Protein AF-A0A321LD64-F1 (afdb_monomer_lite)

Structure (mmCIF, N/CA/C/O bac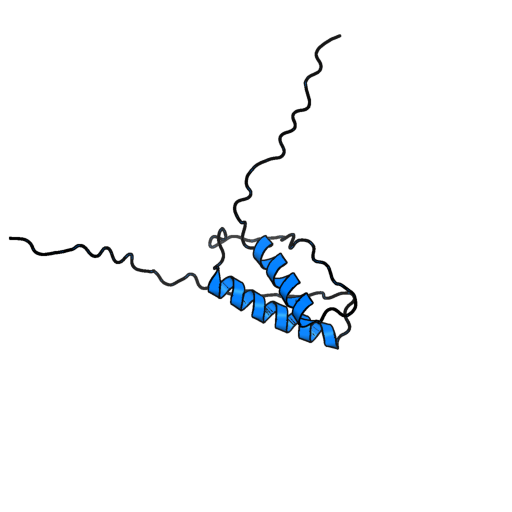kbone):
data_AF-A0A321LD64-F1
#
_entry.id   AF-A0A321LD64-F1
#
loop_
_atom_site.group_PDB
_atom_site.id
_atom_site.type_symbol
_atom_site.label_atom_id
_atom_site.label_alt_id
_atom_site.label_comp_id
_atom_site.label_asym_id
_atom_site.label_entity_id
_atom_site.label_seq_id
_atom_site.pdbx_PDB_ins_code
_atom_site.Cartn_x
_atom_site.Cartn_y
_atom_site.Cartn_z
_atom_site.occupancy
_atom_site.B_iso_or_equiv
_atom_site.auth_seq_id
_atom_site.auth_comp_id
_atom_site.auth_asym_id
_atom_site.auth_atom_id
_atom_site.pdbx_PDB_model_num
ATOM 1 N N . MET A 1 1 ? 31.842 -31.076 -40.251 1.00 41.59 1 MET A N 1
ATOM 2 C CA . MET A 1 1 ? 31.335 -29.774 -40.731 1.00 41.59 1 MET A CA 1
ATOM 3 C C . MET A 1 1 ? 30.283 -29.297 -39.734 1.00 41.59 1 MET A C 1
ATOM 5 O O . MET A 1 1 ? 29.247 -29.932 -39.643 1.00 41.59 1 MET A O 1
ATOM 9 N N . GLY A 1 2 ? 30.621 -28.286 -38.927 1.00 43.38 2 GLY A N 1
ATOM 10 C CA . GLY A 1 2 ? 29.714 -27.408 -38.166 1.00 43.38 2 GLY A CA 1
ATOM 11 C C . GLY A 1 2 ? 28.609 -28.015 -37.296 1.00 43.38 2 GLY A C 1
ATOM 12 O O . GLY A 1 2 ? 27.453 -28.009 -37.697 1.00 43.38 2 GLY A O 1
ATOM 13 N N . MET A 1 3 ? 28.958 -28.404 -36.068 1.00 46.28 3 MET A N 1
ATOM 14 C CA . MET A 1 3 ? 28.035 -28.385 -34.927 1.00 46.28 3 MET A CA 1
ATOM 15 C C . MET A 1 3 ? 27.655 -26.925 -34.607 1.00 46.28 3 MET A C 1
ATOM 17 O O . MET A 1 3 ? 28.518 -26.048 -34.714 1.00 46.28 3 MET A O 1
ATOM 21 N N . ASN A 1 4 ? 26.398 -26.677 -34.219 1.00 49.03 4 ASN A N 1
ATOM 22 C CA . ASN A 1 4 ? 25.992 -25.909 -33.025 1.00 49.03 4 ASN A CA 1
ATOM 23 C C . ASN A 1 4 ? 24.641 -25.209 -33.216 1.00 49.03 4 ASN A C 1
ATOM 25 O O . ASN A 1 4 ? 24.537 -24.128 -33.804 1.00 49.03 4 ASN A O 1
ATOM 29 N N . GLU A 1 5 ? 23.630 -25.837 -32.614 1.00 52.44 5 GLU A N 1
ATOM 30 C CA . GLU A 1 5 ? 22.464 -25.196 -32.015 1.00 52.44 5 GLU A CA 1
ATOM 31 C C . GLU A 1 5 ? 22.875 -23.898 -31.316 1.00 52.44 5 GLU A C 1
ATOM 33 O O . GLU A 1 5 ? 23.535 -23.894 -30.276 1.00 52.44 5 GLU A O 1
ATOM 38 N N . ARG A 1 6 ? 22.479 -22.764 -31.892 1.00 49.38 6 ARG A N 1
ATOM 39 C CA . ARG A 1 6 ? 22.492 -21.498 -31.168 1.00 49.38 6 ARG A CA 1
ATOM 40 C C . ARG A 1 6 ? 21.276 -21.488 -30.257 1.00 49.38 6 ARG A C 1
ATOM 42 O O . ARG A 1 6 ? 20.236 -20.930 -30.601 1.00 49.38 6 ARG A O 1
ATOM 49 N N . GLU A 1 7 ? 21.433 -22.110 -29.091 1.00 45.53 7 GLU A N 1
ATOM 50 C CA . GLU A 1 7 ? 20.666 -21.743 -27.909 1.00 45.53 7 GLU A CA 1
ATOM 51 C C . GLU A 1 7 ? 20.871 -20.242 -27.677 1.00 45.53 7 GLU A C 1
ATOM 53 O O . GLU A 1 7 ? 21.829 -19.803 -27.038 1.00 45.53 7 GLU A O 1
ATOM 58 N N . HIS A 1 8 ? 19.971 -19.424 -28.218 1.00 48.53 8 HIS A N 1
ATOM 59 C CA . HIS A 1 8 ? 19.821 -18.042 -27.798 1.00 48.53 8 HIS A CA 1
ATOM 60 C C . HIS A 1 8 ? 19.209 -18.048 -26.397 1.00 48.53 8 HIS A C 1
ATOM 62 O O . HIS A 1 8 ? 18.032 -17.744 -26.205 1.00 48.53 8 HIS A O 1
ATOM 68 N N . LYS A 1 9 ? 20.036 -18.383 -25.401 1.00 51.31 9 LYS A N 1
ATOM 69 C CA . LYS A 1 9 ? 19.821 -17.956 -24.024 1.00 51.31 9 LYS A CA 1
ATOM 70 C C . LYS A 1 9 ? 19.896 -16.437 -24.058 1.00 51.31 9 LYS A C 1
ATOM 72 O O . LYS A 1 9 ? 20.980 -15.863 -24.008 1.00 51.31 9 LYS A O 1
ATOM 77 N N . HIS A 1 10 ? 18.747 -15.785 -24.237 1.00 51.88 10 HIS A N 1
ATOM 78 C CA . HIS A 1 10 ? 18.608 -14.389 -23.855 1.00 51.88 10 HIS A CA 1
ATOM 79 C C . HIS A 1 10 ? 19.059 -14.330 -22.401 1.00 51.88 10 HIS A C 1
ATOM 81 O O . HIS A 1 10 ? 18.397 -14.879 -21.520 1.00 51.88 10 HIS A O 1
ATOM 87 N N . GLY A 1 11 ? 20.248 -13.768 -22.185 1.00 41.44 11 GLY A N 1
ATOM 88 C CA . GLY A 1 11 ? 20.757 -13.497 -20.859 1.00 41.44 11 GLY A CA 1
ATOM 89 C C . GLY A 1 11 ? 19.704 -12.668 -20.151 1.00 41.44 11 GLY A C 1
ATOM 90 O O . GLY A 1 11 ? 19.442 -11.531 -20.541 1.00 41.44 11 GLY A O 1
ATOM 91 N N . MET A 1 12 ? 19.065 -13.267 -19.151 1.00 50.09 12 MET A N 1
ATOM 92 C CA . MET A 1 12 ? 18.271 -12.531 -18.189 1.00 50.09 12 MET A CA 1
ATOM 93 C C . MET A 1 12 ? 19.286 -11.649 -17.460 1.00 50.09 12 MET A C 1
ATOM 95 O O . MET A 1 12 ? 19.988 -12.110 -16.560 1.00 50.09 12 MET A O 1
ATOM 99 N N . GLY A 1 13 ? 19.459 -10.409 -17.928 1.00 55.31 13 GLY A N 1
ATOM 100 C CA . GLY A 1 13 ? 20.145 -9.385 -17.147 1.00 55.31 13 GLY A CA 1
ATOM 101 C C . GLY A 1 13 ? 19.518 -9.328 -15.750 1.00 55.31 13 GLY A C 1
ATOM 102 O O . GLY A 1 13 ? 18.379 -9.782 -15.585 1.00 55.31 13 GLY A O 1
ATOM 103 N N . PRO A 1 14 ? 20.239 -8.829 -14.731 1.00 59.81 14 PRO A N 1
ATOM 104 C CA . PRO A 1 14 ? 19.694 -8.756 -13.382 1.00 59.81 14 PRO A CA 1
ATOM 105 C C . PRO A 1 14 ? 18.311 -8.106 -13.440 1.00 59.81 14 PRO A C 1
ATOM 107 O O . PRO A 1 14 ? 18.143 -7.053 -14.062 1.00 59.81 14 PRO A O 1
ATOM 110 N N . ALA A 1 15 ? 17.316 -8.783 -12.861 1.00 61.31 15 ALA A N 1
ATOM 111 C CA . ALA A 1 15 ? 15.976 -8.229 -12.765 1.00 61.31 15 ALA A CA 1
ATOM 112 C C . ALA A 1 15 ? 16.082 -6.834 -12.124 1.00 61.31 15 ALA A C 1
ATOM 114 O O . ALA A 1 15 ? 16.880 -6.660 -11.198 1.00 61.31 15 ALA A O 1
ATOM 115 N N . PRO A 1 16 ? 15.343 -5.832 -12.620 1.00 65.94 16 PRO A N 1
ATOM 116 C CA . PRO A 1 16 ? 15.414 -4.491 -12.062 1.00 65.94 16 PRO A CA 1
ATOM 117 C C . PRO A 1 16 ? 15.057 -4.535 -10.572 1.00 65.94 16 PRO A C 1
ATOM 119 O O . PRO A 1 16 ? 13.965 -4.968 -10.203 1.00 65.94 16 PRO A O 1
ATOM 122 N N . SE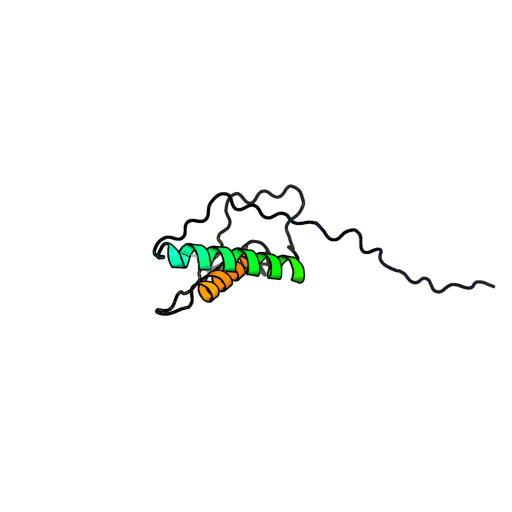R A 1 17 ? 15.987 -4.100 -9.722 1.00 72.94 17 SER A N 1
ATOM 123 C CA . SER A 1 17 ? 15.739 -3.948 -8.289 1.00 72.94 17 SER A CA 1
ATOM 124 C C . SER A 1 17 ? 14.878 -2.714 -8.058 1.00 72.94 17 SER A C 1
ATOM 126 O O . SER A 1 17 ? 15.208 -1.622 -8.521 1.00 72.94 17 SER A O 1
ATOM 128 N N . VAL A 1 18 ? 13.777 -2.894 -7.335 1.00 76.75 18 VAL A N 1
ATOM 129 C CA . VAL A 1 18 ? 12.862 -1.819 -6.953 1.00 76.75 18 VAL A CA 1
ATOM 130 C C . VAL A 1 18 ? 12.922 -1.655 -5.443 1.00 76.75 18 VAL A C 1
ATOM 132 O O . VAL A 1 18 ? 12.665 -2.606 -4.710 1.00 76.75 18 VAL A O 1
ATOM 135 N N . GLU A 1 19 ? 13.206 -0.439 -4.991 1.00 81.81 19 GLU A N 1
ATOM 136 C CA . GLU A 1 19 ? 13.042 -0.025 -3.601 1.00 81.81 19 GLU A CA 1
ATOM 137 C C . GLU A 1 19 ? 11.865 0.953 -3.523 1.00 81.81 19 GLU A C 1
ATOM 139 O O . GLU A 1 19 ? 11.819 1.945 -4.253 1.00 81.81 19 GLU A O 1
ATOM 144 N N . LEU A 1 20 ? 10.880 0.642 -2.678 1.00 79.81 20 LEU A N 1
ATOM 145 C CA . LEU A 1 20 ? 9.721 1.496 -2.438 1.00 79.81 20 LEU A CA 1
ATOM 146 C C . LEU A 1 20 ? 9.828 2.086 -1.037 1.00 79.81 20 LEU A C 1
ATOM 148 O O . LEU A 1 20 ? 9.686 1.369 -0.052 1.00 79.81 20 LEU A O 1
ATOM 152 N N . HIS A 1 21 ? 10.005 3.401 -0.968 1.00 83.38 21 HIS A N 1
ATOM 153 C CA . HIS A 1 21 ? 10.002 4.141 0.287 1.00 83.38 21 HIS A CA 1
ATOM 154 C C . HIS A 1 21 ? 8.707 4.946 0.427 1.00 83.38 21 HIS A C 1
ATOM 156 O O . HIS A 1 21 ? 8.317 5.678 -0.487 1.00 83.38 21 HIS A O 1
ATOM 162 N N . ILE A 1 22 ? 8.019 4.792 1.560 1.00 82.69 22 ILE A N 1
ATOM 163 C CA . ILE A 1 22 ? 6.787 5.522 1.884 1.00 82.69 22 ILE A CA 1
ATOM 164 C C . ILE A 1 22 ? 7.087 6.425 3.078 1.00 82.69 22 ILE A C 1
ATOM 166 O O . ILE A 1 22 ? 7.106 5.957 4.211 1.00 82.69 22 ILE A O 1
ATOM 170 N N . GLU A 1 23 ? 7.286 7.719 2.822 1.00 85.31 23 GLU A N 1
ATOM 171 C CA . GLU A 1 23 ? 7.593 8.693 3.882 1.00 85.31 23 GLU A CA 1
ATOM 172 C C . GLU A 1 23 ? 6.458 8.816 4.904 1.00 85.31 23 GLU A C 1
ATOM 174 O O . GLU A 1 23 ? 6.683 8.860 6.111 1.00 85.31 23 GLU A O 1
ATOM 179 N N . GLU A 1 24 ? 5.211 8.867 4.429 1.00 87.56 24 GLU A N 1
ATOM 180 C CA . GLU A 1 24 ? 4.051 9.040 5.295 1.00 87.56 24 GLU A CA 1
ATOM 181 C C . GLU A 1 24 ? 2.824 8.302 4.751 1.00 87.56 24 GLU A C 1
ATOM 183 O O . GLU A 1 24 ? 2.461 8.421 3.577 1.00 87.56 24 GLU A O 1
ATOM 188 N N . LEU A 1 25 ? 2.136 7.570 5.635 1.00 87.62 25 LEU A N 1
ATOM 189 C CA . LEU A 1 25 ? 0.869 6.905 5.343 1.00 87.62 25 LEU A CA 1
ATOM 190 C C . LEU A 1 25 ? -0.252 7.432 6.253 1.00 87.62 25 LEU A C 1
ATOM 192 O O . LEU A 1 25 ? -0.386 7.052 7.417 1.00 87.62 25 LEU A O 1
ATOM 196 N N . LEU A 1 26 ? -1.118 8.279 5.694 1.00 89.19 26 LEU A N 1
ATOM 197 C CA . LEU A 1 26 ? -2.225 8.905 6.421 1.00 89.19 26 LEU A CA 1
ATOM 198 C C . LEU A 1 26 ? -3.525 8.086 6.345 1.00 89.19 26 LEU A C 1
ATOM 200 O O . LEU A 1 26 ? -4.371 8.286 5.471 1.00 89.19 26 LEU A O 1
ATOM 204 N N . LEU A 1 27 ? -3.734 7.205 7.325 1.00 89.12 27 LEU A N 1
ATOM 205 C CA . LEU A 1 27 ? -4.955 6.397 7.471 1.00 89.12 27 LEU A CA 1
ATOM 206 C C . LEU A 1 27 ? -6.014 7.098 8.342 1.00 89.12 27 LEU A C 1
ATOM 208 O O . LEU A 1 27 ? -6.220 6.769 9.515 1.00 89.12 27 LEU A O 1
ATOM 212 N N . ARG A 1 28 ? -6.708 8.088 7.770 1.00 88.81 28 ARG A N 1
ATOM 213 C CA . ARG A 1 28 ? -7.797 8.803 8.464 1.00 88.81 28 ARG A CA 1
ATOM 214 C C . ARG A 1 28 ? -9.051 7.934 8.590 1.00 88.81 28 ARG A C 1
ATOM 216 O O . ARG A 1 28 ? -9.417 7.234 7.654 1.00 88.81 28 ARG A O 1
ATOM 223 N N . GLY A 1 29 ? -9.726 8.019 9.738 1.00 87.62 29 GLY A N 1
ATOM 224 C CA . GLY A 1 29 ? -10.970 7.284 10.008 1.00 87.62 29 GLY A CA 1
ATOM 225 C C . GLY A 1 29 ? -10.786 5.849 10.517 1.00 87.62 29 GLY A C 1
ATOM 226 O O . GLY A 1 29 ? -11.777 5.199 10.827 1.00 87.62 29 GLY A O 1
ATOM 227 N N . PHE A 1 30 ? -9.546 5.370 10.655 1.00 89.69 30 PHE A N 1
ATOM 228 C CA . PHE A 1 30 ? -9.240 4.066 11.251 1.00 89.69 30 PHE A CA 1
ATOM 229 C C . PHE A 1 30 ? -8.791 4.205 12.705 1.00 89.69 30 PHE A C 1
ATOM 231 O O . PHE A 1 30 ? -8.105 5.175 13.065 1.00 89.69 30 PHE A O 1
ATOM 238 N N . SER A 1 31 ? -9.140 3.214 13.528 1.00 90.38 31 SER A N 1
ATOM 239 C CA . SER A 1 31 ? -8.620 3.102 14.891 1.00 90.38 31 SER A CA 1
ATOM 240 C C . SER A 1 31 ? -7.102 2.856 14.860 1.00 90.38 31 SER A C 1
ATOM 242 O O . SER A 1 31 ? -6.614 2.262 13.898 1.00 90.38 31 SER A O 1
ATOM 244 N N . PRO A 1 32 ? -6.326 3.267 15.881 1.00 88.19 32 PRO A N 1
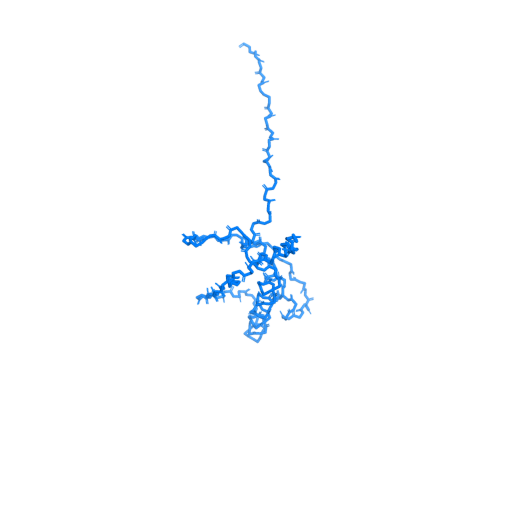ATOM 245 C CA . PRO A 1 32 ? -4.880 3.030 15.906 1.00 88.19 32 PRO A CA 1
ATOM 246 C C . PRO A 1 32 ? -4.504 1.558 15.697 1.00 88.19 32 PRO A C 1
ATOM 248 O O . PRO A 1 32 ? -3.578 1.262 14.951 1.00 88.19 32 PRO A O 1
ATOM 251 N N . ARG A 1 33 ? -5.276 0.631 16.282 1.00 88.12 33 ARG A N 1
ATOM 252 C CA . ARG A 1 33 ? -5.077 -0.814 16.120 1.00 88.12 33 ARG A CA 1
ATOM 253 C C . ARG A 1 33 ? -5.236 -1.258 14.666 1.00 88.12 33 ARG A C 1
ATOM 255 O O . ARG A 1 33 ? -4.418 -2.028 14.172 1.00 88.12 33 ARG A O 1
ATOM 262 N N . ASP A 1 34 ? -6.265 -0.759 13.985 1.00 93.38 34 ASP A N 1
ATOM 263 C CA . ASP A 1 34 ? -6.513 -1.111 12.587 1.00 93.38 34 ASP A CA 1
ATOM 264 C C . ASP A 1 34 ? -5.460 -0.507 11.662 1.00 93.38 34 ASP A C 1
ATOM 266 O O . ASP A 1 34 ? -5.096 -1.142 10.679 1.00 93.38 34 ASP A O 1
ATOM 270 N N . ARG A 1 35 ? -4.932 0.684 11.983 1.00 93.19 35 ARG A N 1
ATOM 271 C CA . ARG A 1 35 ? -3.889 1.336 11.176 1.00 93.19 35 ARG A CA 1
ATOM 272 C C . ARG A 1 35 ? -2.655 0.457 11.033 1.00 93.19 35 ARG A C 1
ATOM 274 O O . ARG A 1 35 ? -2.213 0.259 9.912 1.00 93.19 35 ARG A O 1
ATOM 281 N N . PHE A 1 36 ? -2.154 -0.117 12.127 1.00 92.06 36 PHE A N 1
ATOM 282 C CA . PHE A 1 36 ? -0.987 -1.004 12.072 1.00 92.06 36 PHE A CA 1
ATOM 283 C C . PHE A 1 36 ? -1.245 -2.241 11.205 1.00 92.06 36 PHE A C 1
ATOM 285 O O . PHE A 1 36 ? -0.446 -2.556 10.330 1.00 92.06 36 PHE A O 1
ATOM 292 N N . ALA A 1 37 ? -2.395 -2.895 11.389 1.00 94.38 37 ALA A N 1
ATOM 293 C CA . ALA A 1 37 ? -2.757 -4.075 10.606 1.00 94.38 37 ALA A CA 1
ATOM 294 C C . ALA A 1 37 ? -3.020 -3.758 9.120 1.00 94.38 37 ALA A C 1
ATOM 296 O O . ALA A 1 37 ? -2.826 -4.613 8.258 1.00 94.38 37 ALA A O 1
ATOM 297 N N . ILE A 1 38 ? -3.484 -2.545 8.808 1.00 94.69 38 ILE A N 1
ATOM 298 C CA . ILE A 1 38 ? -3.637 -2.068 7.430 1.00 94.69 38 ILE A CA 1
ATOM 299 C C . ILE A 1 38 ? -2.266 -1.803 6.809 1.00 94.69 38 ILE A C 1
ATOM 301 O O . ILE A 1 38 ? -2.046 -2.243 5.686 1.00 94.69 38 ILE A O 1
ATOM 305 N N . SER A 1 39 ? -1.363 -1.117 7.517 1.00 92.88 39 SER A N 1
ATOM 306 C CA . SER A 1 39 ? -0.014 -0.807 7.030 1.00 92.88 39 SER A CA 1
ATOM 307 C C . SER A 1 39 ? 0.775 -2.071 6.694 1.00 92.88 39 SER A C 1
ATOM 309 O O . SER A 1 39 ? 1.268 -2.193 5.578 1.00 92.88 39 SER A O 1
ATOM 311 N N . ASP A 1 40 ? 0.800 -3.042 7.607 1.00 94.12 40 ASP A N 1
ATOM 312 C CA . ASP A 1 40 ? 1.474 -4.332 7.408 1.00 94.12 40 ASP A CA 1
ATOM 313 C C . ASP A 1 40 ? 0.921 -5.078 6.179 1.00 94.12 40 ASP A C 1
ATOM 315 O O . ASP A 1 40 ? 1.650 -5.554 5.308 1.00 94.12 40 ASP A O 1
ATOM 319 N N . ALA A 1 41 ? -0.407 -5.083 6.028 1.00 96.38 41 ALA A N 1
ATOM 320 C CA . ALA A 1 41 ? -1.049 -5.687 4.867 1.00 96.38 41 ALA A CA 1
ATOM 321 C C . ALA A 1 41 ? -0.780 -4.937 3.551 1.00 96.38 41 ALA A C 1
ATOM 323 O O . ALA A 1 41 ? -0.815 -5.566 2.492 1.00 96.38 41 ALA A O 1
ATOM 324 N N . ILE A 1 42 ? -0.546 -3.620 3.593 1.00 95.06 42 ILE A N 1
ATOM 325 C CA . ILE A 1 42 ? -0.152 -2.841 2.412 1.00 95.06 42 ILE A CA 1
ATOM 326 C C . ILE A 1 42 ? 1.257 -3.234 1.984 1.00 95.06 42 ILE A C 1
ATOM 328 O O . ILE A 1 42 ? 1.457 -3.552 0.814 1.00 95.06 42 ILE A O 1
ATOM 332 N N . GLU A 1 43 ? 2.206 -3.240 2.918 1.00 94.19 43 GLU A N 1
ATOM 333 C CA . GLU A 1 43 ? 3.604 -3.578 2.652 1.00 94.19 43 GLU A CA 1
ATOM 334 C C . GLU A 1 43 ? 3.728 -4.992 2.079 1.00 94.19 43 GLU A C 1
ATOM 336 O O . GLU A 1 43 ? 4.267 -5.184 0.989 1.00 94.19 43 GLU A O 1
ATOM 341 N N . HIS A 1 44 ? 3.125 -5.977 2.748 1.00 95.75 44 HIS A N 1
ATOM 342 C CA . HIS A 1 44 ? 3.186 -7.367 2.312 1.00 95.75 44 HIS A CA 1
ATOM 343 C C . HIS A 1 44 ? 2.560 -7.581 0.922 1.00 95.75 44 HIS A C 1
ATOM 345 O O . HIS A 1 44 ? 3.110 -8.302 0.086 1.00 95.75 44 HIS A O 1
ATOM 351 N N . GLU A 1 45 ? 1.425 -6.934 0.633 1.00 96.12 45 GLU A N 1
ATOM 352 C CA . GLU A 1 45 ? 0.772 -7.060 -0.674 1.00 96.12 45 GLU A CA 1
ATOM 353 C C . GLU A 1 45 ? 1.526 -6.310 -1.779 1.00 96.12 45 GLU A C 1
ATOM 355 O O . GLU A 1 45 ? 1.607 -6.823 -2.893 1.00 96.12 45 GLU A O 1
ATOM 360 N N . LEU A 1 46 ? 2.106 -5.137 -1.504 1.00 92.56 46 LEU A N 1
ATOM 361 C CA . LEU A 1 46 ? 2.934 -4.424 -2.482 1.00 92.56 46 LEU A CA 1
ATOM 362 C C . LEU A 1 46 ? 4.193 -5.217 -2.822 1.00 92.56 46 LEU A C 1
ATOM 364 O O . LEU A 1 46 ? 4.485 -5.384 -4.005 1.00 92.56 46 LEU A O 1
ATOM 368 N N . THR A 1 47 ? 4.868 -5.785 -1.822 1.00 92.25 47 THR A N 1
ATOM 369 C CA . THR A 1 47 ? 6.007 -6.689 -2.028 1.00 92.25 47 THR A CA 1
ATOM 370 C C . THR A 1 47 ? 5.618 -7.864 -2.918 1.00 92.25 47 THR A C 1
ATOM 372 O O . THR A 1 47 ? 6.311 -8.167 -3.888 1.00 92.25 47 THR A O 1
ATOM 375 N N . ARG A 1 48 ? 4.463 -8.491 -2.660 1.00 94.06 48 ARG A N 1
ATOM 376 C CA . ARG A 1 48 ? 3.958 -9.600 -3.478 1.00 94.06 48 ARG A CA 1
ATOM 377 C C . ARG A 1 48 ? 3.633 -9.174 -4.914 1.00 94.06 48 ARG A C 1
ATOM 379 O O . ARG A 1 48 ? 3.946 -9.903 -5.852 1.00 94.06 48 ARG A O 1
ATOM 386 N N . LEU A 1 49 ? 2.972 -8.031 -5.102 1.00 92.31 49 LEU A N 1
ATOM 387 C CA . LEU A 1 49 ? 2.560 -7.545 -6.423 1.00 92.31 49 LEU A CA 1
ATOM 388 C C . LEU A 1 49 ? 3.760 -7.119 -7.269 1.00 92.31 49 LEU A C 1
ATOM 390 O O . LEU A 1 49 ? 3.847 -7.519 -8.425 1.00 92.31 49 LEU A O 1
ATOM 394 N N . ILE A 1 50 ? 4.693 -6.371 -6.683 1.00 88.69 50 ILE A N 1
ATOM 395 C CA . ILE A 1 50 ? 5.915 -5.919 -7.352 1.00 88.69 50 ILE A CA 1
ATOM 396 C C . ILE A 1 50 ? 6.841 -7.106 -7.623 1.00 88.69 50 ILE A C 1
ATOM 398 O O . ILE A 1 50 ? 7.348 -7.235 -8.732 1.00 88.69 50 ILE A O 1
ATOM 402 N N . GLY A 1 51 ? 7.015 -8.013 -6.658 1.00 88.38 51 GLY A N 1
ATOM 403 C CA . GLY A 1 51 ? 7.853 -9.201 -6.828 1.00 88.38 51 GLY A CA 1
ATOM 404 C C . GLY A 1 51 ? 7.353 -10.140 -7.929 1.00 88.38 51 GLY A C 1
ATOM 405 O O . GLY A 1 51 ? 8.156 -10.707 -8.664 1.00 88.38 51 GLY A O 1
ATOM 406 N N . ASN A 1 52 ? 6.032 -10.268 -8.090 1.00 88.81 52 ASN A N 1
ATOM 407 C CA . ASN A 1 52 ? 5.449 -11.172 -9.085 1.00 88.81 52 ASN A CA 1
ATOM 408 C C . ASN A 1 52 ? 5.186 -10.508 -10.444 1.00 88.81 52 ASN A C 1
ATOM 410 O O . ASN A 1 52 ? 5.249 -11.177 -11.472 1.00 88.81 52 ASN A O 1
ATOM 414 N N . GLY A 1 53 ? 4.803 -9.231 -10.452 1.00 82.12 53 GLY A N 1
ATOM 415 C CA . GLY A 1 53 ? 4.355 -8.511 -11.647 1.00 82.12 53 GLY A CA 1
ATOM 416 C C . GLY A 1 53 ? 5.340 -7.467 -12.168 1.00 82.12 53 GLY A C 1
ATOM 417 O O . GLY A 1 53 ? 5.144 -6.952 -13.269 1.00 82.12 53 GLY A O 1
ATOM 418 N N . GLY A 1 54 ? 6.393 -7.167 -11.405 1.00 83.62 54 GLY A N 1
ATOM 419 C CA . GLY A 1 54 ? 7.323 -6.082 -11.690 1.00 83.62 54 GLY A CA 1
ATOM 420 C C . GLY A 1 54 ? 6.656 -4.708 -11.623 1.00 83.62 54 GLY A C 1
ATOM 421 O O . GLY A 1 54 ? 5.543 -4.543 -11.132 1.00 83.62 54 GLY A O 1
ATOM 422 N N . ILE A 1 55 ? 7.344 -3.695 -12.141 1.00 80.31 55 ILE A N 1
ATOM 423 C CA . ILE A 1 55 ? 6.769 -2.367 -12.348 1.00 80.31 55 ILE A CA 1
ATOM 424 C C . ILE A 1 55 ? 6.993 -1.979 -13.805 1.00 80.31 55 ILE A C 1
ATOM 426 O O . ILE A 1 55 ? 8.097 -1.625 -14.210 1.00 80.31 55 ILE A O 1
ATOM 430 N N . ALA A 1 56 ? 5.939 -2.075 -14.612 1.00 74.06 56 ALA A N 1
ATOM 431 C CA . ALA A 1 56 ? 5.986 -1.684 -16.015 1.00 74.06 56 ALA A CA 1
ATOM 432 C C . ALA A 1 56 ? 5.813 -0.167 -16.170 1.00 74.06 56 ALA A C 1
ATOM 434 O O . ALA A 1 56 ? 5.003 0.443 -15.477 1.00 74.06 56 ALA A O 1
ATOM 435 N N . GLY A 1 57 ? 6.535 0.435 -17.119 1.00 68.75 57 GLY A N 1
ATOM 436 C CA . GLY A 1 57 ? 6.364 1.844 -17.491 1.00 68.75 57 GLY A CA 1
ATOM 437 C C . GLY A 1 57 ? 7.075 2.859 -16.592 1.00 68.75 57 GLY A C 1
ATOM 438 O O . GLY A 1 57 ? 6.978 4.054 -16.864 1.00 68.75 57 GLY A O 1
ATOM 439 N N . ILE A 1 58 ? 7.818 2.410 -15.575 1.00 69.88 58 ILE A N 1
ATOM 440 C CA . ILE A 1 58 ? 8.694 3.273 -14.775 1.00 69.88 58 ILE A CA 1
ATOM 441 C C . ILE A 1 58 ? 10.128 3.081 -15.254 1.00 69.88 58 ILE A C 1
ATOM 443 O O . ILE A 1 58 ? 10.734 2.031 -15.058 1.00 69.88 58 ILE A O 1
ATOM 447 N N . ASN A 1 59 ? 10.655 4.115 -15.904 1.00 67.06 59 ASN A N 1
ATOM 448 C CA . ASN A 1 59 ? 12.051 4.175 -16.323 1.00 67.06 59 ASN A CA 1
ATOM 449 C C . ASN A 1 59 ? 12.895 4.834 -15.227 1.00 67.06 59 ASN A C 1
ATOM 451 O O . ASN A 1 59 ? 12.406 5.695 -14.488 1.00 67.06 59 ASN A O 1
ATOM 455 N N . ALA A 1 60 ? 14.178 4.474 -15.157 1.00 65.19 60 ALA A N 1
ATOM 456 C CA . ALA A 1 60 ? 15.137 5.155 -14.294 1.00 65.19 60 ALA A CA 1
ATOM 457 C C . ALA A 1 60 ? 15.103 6.677 -14.551 1.00 65.19 60 ALA A C 1
ATOM 459 O O . ALA A 1 60 ? 15.151 7.117 -15.700 1.00 65.19 60 ALA A O 1
ATOM 460 N N . GLY A 1 61 ? 14.983 7.474 -13.483 1.00 64.56 61 GLY A N 1
ATOM 461 C CA . GLY A 1 61 ? 14.867 8.938 -13.555 1.00 64.56 61 GLY A CA 1
ATOM 462 C C . GLY A 1 61 ? 13.435 9.489 -13.625 1.00 64.56 61 GLY A C 1
ATOM 463 O O . GLY A 1 61 ? 13.257 10.701 -13.732 1.00 64.56 61 GLY A O 1
ATOM 464 N N . MET A 1 62 ? 12.403 8.640 -13.546 1.00 66.81 62 MET A N 1
ATOM 465 C CA . MET A 1 62 ? 11.011 9.093 -13.485 1.00 66.81 62 MET A CA 1
ATOM 466 C C . MET A 1 62 ? 10.626 9.540 -12.065 1.00 66.81 62 MET A C 1
ATOM 468 O O . MET A 1 62 ? 10.624 8.740 -11.134 1.00 66.81 62 MET A O 1
ATOM 472 N N . ALA A 1 63 ? 10.244 10.810 -11.913 1.00 69.75 63 ALA A N 1
ATOM 473 C CA . ALA A 1 63 ? 9.709 11.361 -10.668 1.00 69.75 63 ALA A CA 1
ATOM 474 C C . ALA A 1 63 ? 8.190 11.568 -10.784 1.00 69.75 63 ALA A C 1
ATOM 476 O O . ALA A 1 63 ? 7.719 12.457 -11.498 1.00 69.75 63 ALA A O 1
ATOM 477 N N . ILE A 1 64 ? 7.408 10.757 -10.070 1.00 72.56 64 ILE A N 1
ATOM 478 C CA . ILE A 1 64 ? 5.952 10.921 -9.994 1.00 72.56 64 ILE A CA 1
ATOM 479 C C . ILE A 1 64 ? 5.644 11.906 -8.863 1.00 72.56 64 ILE A C 1
ATOM 481 O O . ILE A 1 64 ? 5.606 11.531 -7.697 1.00 72.56 64 ILE A O 1
ATOM 485 N N . GLN A 1 65 ? 5.398 13.174 -9.206 1.00 74.19 65 GLN A N 1
ATOM 486 C CA . GLN A 1 65 ? 5.076 14.210 -8.208 1.00 74.19 65 GLN A CA 1
ATOM 487 C C . GLN A 1 65 ? 3.755 13.945 -7.473 1.00 74.19 65 GLN A C 1
ATOM 489 O O . GLN A 1 65 ? 3.578 14.335 -6.320 1.00 74.19 65 GLN A O 1
ATOM 494 N N . ARG A 1 66 ? 2.792 13.314 -8.150 1.00 78.94 66 ARG A N 1
ATOM 495 C CA . ARG A 1 66 ? 1.514 12.925 -7.558 1.00 78.94 66 ARG A CA 1
ATOM 496 C C . ARG A 1 66 ? 0.954 11.719 -8.285 1.00 78.94 66 ARG A C 1
ATOM 498 O O . ARG A 1 66 ? 0.779 11.751 -9.499 1.00 78.94 66 ARG A O 1
ATOM 505 N N . LEU A 1 67 ? 0.584 10.706 -7.514 1.00 78.75 67 LEU A N 1
ATOM 506 C CA . LEU A 1 67 ? -0.145 9.553 -8.009 1.00 78.75 67 LEU A CA 1
ATOM 507 C C . LEU A 1 67 ? -1.587 9.585 -7.511 1.00 78.75 67 LEU A C 1
ATOM 509 O O . LEU A 1 67 ? -1.844 9.551 -6.307 1.00 78.75 67 LEU A O 1
ATOM 513 N N . ALA A 1 68 ? -2.546 9.606 -8.434 1.00 78.31 68 ALA A N 1
ATOM 514 C CA . ALA A 1 68 ? -3.931 9.322 -8.090 1.00 78.31 68 ALA A CA 1
ATOM 515 C C . ALA A 1 68 ? -4.087 7.805 -7.922 1.00 78.31 68 ALA A C 1
ATOM 517 O O . ALA A 1 68 ? -4.362 7.097 -8.884 1.00 78.31 68 ALA A O 1
ATOM 518 N N . GLY A 1 69 ? -3.904 7.312 -6.693 1.00 74.56 69 GLY A N 1
ATOM 519 C CA . GLY A 1 69 ? -3.967 5.878 -6.394 1.00 74.56 69 GLY A CA 1
ATOM 520 C C . GLY A 1 69 ? -5.302 5.235 -6.772 1.00 74.56 69 GLY A C 1
ATOM 521 O O . GLY A 1 69 ? -5.329 4.060 -7.090 1.00 74.56 69 GLY A O 1
ATOM 522 N N . GLY A 1 70 ? -6.397 5.999 -6.801 1.00 80.81 70 GLY A N 1
ATOM 523 C CA . GLY A 1 70 ? -7.729 5.524 -7.175 1.00 80.81 70 GLY A CA 1
ATOM 524 C C . GLY A 1 70 ? -8.695 5.506 -5.991 1.00 80.81 70 GLY A C 1
ATOM 525 O O . GLY A 1 70 ? -8.487 6.180 -4.983 1.00 80.81 70 GLY A O 1
ATOM 526 N N . ARG A 1 71 ? -9.797 4.764 -6.129 1.00 85.31 71 ARG A N 1
ATOM 527 C CA . ARG A 1 71 ? -10.841 4.635 -5.100 1.00 85.31 71 ARG A CA 1
ATOM 528 C C . ARG A 1 71 ? -10.951 3.181 -4.666 1.00 85.31 71 ARG A C 1
ATOM 530 O O . ARG A 1 71 ? -11.008 2.289 -5.505 1.00 85.31 71 ARG A O 1
ATOM 537 N N . PHE A 1 72 ? -11.079 2.966 -3.366 1.00 84.94 72 PHE A N 1
ATOM 538 C CA . PHE A 1 72 ? -11.387 1.668 -2.774 1.00 84.94 72 PHE A CA 1
ATOM 539 C C . PHE A 1 72 ? -12.679 1.768 -1.957 1.00 84.94 72 PHE A C 1
ATOM 541 O O . PHE A 1 72 ? -13.158 2.864 -1.657 1.00 84.94 72 PHE A O 1
ATOM 548 N N . LYS A 1 73 ? -13.284 0.622 -1.642 1.00 86.31 73 LYS A N 1
ATOM 549 C CA . LYS A 1 73 ? -14.516 0.546 -0.849 1.00 86.31 73 LYS A CA 1
ATOM 550 C C . LYS A 1 73 ? -14.218 -0.181 0.449 1.00 86.31 73 LYS A C 1
ATOM 552 O O . LYS A 1 73 ? -13.719 -1.296 0.409 1.00 86.31 73 LYS A O 1
ATOM 557 N N . VAL A 1 74 ? -14.580 0.428 1.570 1.00 86.56 74 VAL A N 1
ATOM 558 C CA . VAL A 1 74 ? -14.505 -0.204 2.889 1.00 86.56 74 VAL A CA 1
ATOM 559 C C . VAL A 1 74 ? -15.926 -0.505 3.333 1.00 86.56 74 VAL A C 1
ATOM 561 O O . VAL A 1 74 ? -16.731 0.409 3.497 1.00 86.56 74 VAL A O 1
ATOM 564 N N . ALA A 1 75 ? -16.249 -1.787 3.475 1.00 87.06 75 ALA A N 1
ATOM 565 C CA . ALA A 1 75 ? -17.514 -2.212 4.064 1.00 87.06 75 ALA A CA 1
ATOM 566 C C . ALA A 1 75 ? -17.396 -2.243 5.593 1.00 87.06 75 ALA A C 1
ATOM 568 O O . ALA A 1 75 ? -16.306 -2.448 6.135 1.00 87.06 75 ALA A O 1
ATOM 569 N N . GLN A 1 76 ? -18.519 -2.080 6.293 1.00 83.19 76 GLN A N 1
ATOM 570 C CA . GLN A 1 76 ? -18.543 -2.282 7.741 1.00 83.19 76 GLN A CA 1
ATOM 571 C C . GLN A 1 76 ? -18.133 -3.718 8.092 1.00 83.19 76 GLN A C 1
ATOM 573 O O . GLN A 1 76 ? -18.503 -4.667 7.405 1.00 83.19 76 GLN A O 1
ATOM 578 N N . GLY A 1 77 ? -17.330 -3.864 9.148 1.00 85.88 77 GLY A N 1
ATOM 579 C CA . GLY A 1 77 ? -16.810 -5.161 9.594 1.00 85.88 77 GLY A CA 1
ATOM 580 C C . GLY A 1 77 ? -15.715 -5.758 8.702 1.00 85.88 77 GLY A C 1
ATOM 581 O O . GLY A 1 77 ? -15.252 -6.868 8.967 1.00 85.88 77 GLY A O 1
ATOM 582 N N . MET A 1 78 ? -15.272 -5.051 7.657 1.00 91.94 78 MET A N 1
ATOM 583 C CA . MET A 1 78 ? -14.173 -5.521 6.822 1.00 91.94 78 MET A CA 1
ATOM 584 C C . MET A 1 78 ? -12.886 -5.622 7.648 1.00 91.94 78 MET A C 1
ATOM 586 O O . MET A 1 78 ? -12.507 -4.695 8.360 1.00 91.94 78 MET A O 1
ATOM 590 N N . ARG A 1 79 ? -12.200 -6.764 7.538 1.00 94.12 79 ARG A N 1
ATOM 591 C CA . ARG A 1 79 ? -10.945 -6.996 8.259 1.00 94.12 79 ARG A CA 1
ATOM 592 C C . ARG A 1 79 ? -9.874 -5.981 7.823 1.00 94.12 79 ARG A C 1
ATOM 594 O O . ARG A 1 79 ? -9.697 -5.813 6.614 1.00 94.12 79 ARG A O 1
ATOM 601 N N . PRO A 1 80 ? -9.088 -5.408 8.752 1.00 93.56 80 PRO A N 1
ATOM 602 C CA . PRO A 1 80 ? -8.005 -4.468 8.440 1.00 93.56 80 PRO A CA 1
ATOM 603 C C . PRO A 1 80 ? -7.057 -4.957 7.333 1.00 93.56 80 PRO A C 1
ATOM 605 O O . PRO A 1 80 ? -6.798 -4.241 6.371 1.00 93.56 80 PRO A O 1
ATOM 608 N N . GLY A 1 81 ? -6.643 -6.227 7.371 1.00 95.38 81 GLY A N 1
ATOM 609 C CA . GLY A 1 81 ? -5.774 -6.788 6.328 1.00 95.38 81 GLY A CA 1
ATOM 610 C C . GLY A 1 81 ? -6.436 -6.962 4.950 1.00 95.38 81 GLY A C 1
ATOM 611 O O . GLY A 1 81 ? -5.753 -7.064 3.934 1.00 95.38 81 GLY A O 1
ATOM 612 N N . ALA A 1 82 ? -7.770 -7.012 4.868 1.00 94.69 82 ALA A N 1
ATOM 613 C CA . ALA A 1 82 ? -8.472 -6.963 3.582 1.00 94.69 82 ALA A CA 1
ATOM 614 C C . ALA A 1 82 ? -8.499 -5.532 3.024 1.00 94.69 82 ALA A C 1
ATOM 616 O O . ALA A 1 82 ? -8.263 -5.342 1.833 1.00 94.69 82 ALA A O 1
ATOM 617 N N . VAL A 1 83 ? -8.696 -4.540 3.899 1.00 94.69 83 VAL A N 1
ATOM 618 C CA . VAL A 1 83 ? -8.599 -3.118 3.542 1.00 94.69 83 VAL A CA 1
ATOM 619 C C . VAL A 1 83 ? -7.198 -2.795 3.015 1.00 94.69 83 VAL A C 1
ATOM 621 O O . VAL A 1 83 ? -7.079 -2.238 1.926 1.00 94.69 83 VAL A O 1
ATOM 624 N N . GLY A 1 84 ? -6.143 -3.209 3.727 1.00 94.62 84 GLY A N 1
ATOM 625 C CA . GLY A 1 84 ? -4.755 -2.984 3.308 1.00 94.62 84 GLY A CA 1
ATOM 626 C C . GLY A 1 84 ? -4.429 -3.594 1.943 1.00 94.62 84 GLY A C 1
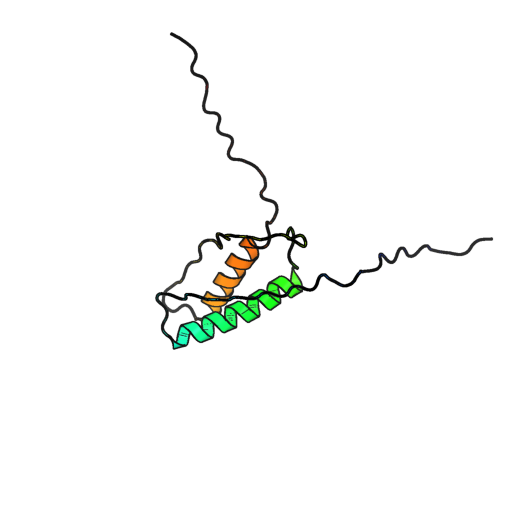ATOM 627 O O . GLY A 1 84 ? -3.921 -2.897 1.067 1.00 94.62 84 GLY A O 1
ATOM 628 N N . ARG A 1 85 ? -4.842 -4.845 1.694 1.00 95.75 85 ARG A N 1
ATOM 629 C CA . ARG A 1 85 ? -4.689 -5.481 0.372 1.00 95.75 85 ARG A CA 1
ATOM 630 C C . ARG A 1 85 ? -5.384 -4.705 -0.746 1.00 95.75 85 ARG A C 1
ATOM 632 O O . ARG A 1 85 ? -4.817 -4.529 -1.821 1.00 95.75 85 ARG A O 1
ATOM 639 N N . GLN A 1 86 ? -6.599 -4.215 -0.507 1.00 93.75 86 GLN A N 1
ATOM 640 C CA . GLN A 1 86 ? -7.327 -3.446 -1.515 1.00 93.75 86 GLN A CA 1
ATOM 641 C C . GLN A 1 86 ? -6.653 -2.096 -1.804 1.00 93.75 86 GLN A C 1
ATOM 643 O O . GLN A 1 86 ? -6.604 -1.672 -2.962 1.00 93.75 86 GLN A O 1
ATOM 648 N N . ILE A 1 87 ? -6.105 -1.438 -0.779 1.00 92.31 87 ILE A N 1
ATOM 649 C CA . ILE A 1 87 ? -5.306 -0.217 -0.938 1.00 92.31 87 ILE A CA 1
ATOM 650 C C . ILE A 1 87 ? -4.053 -0.513 -1.771 1.00 92.31 87 ILE A C 1
ATOM 652 O O . ILE A 1 87 ? -3.844 0.150 -2.785 1.00 92.31 87 ILE A O 1
ATOM 656 N N . ALA A 1 88 ? -3.276 -1.541 -1.418 1.00 93.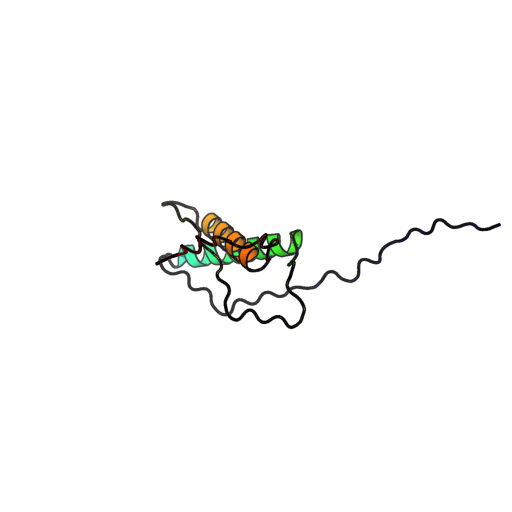25 88 ALA A N 1
ATOM 657 C CA . ALA A 1 88 ? -2.067 -1.936 -2.145 1.00 93.25 88 ALA A CA 1
ATOM 658 C C . ALA A 1 88 ? -2.331 -2.232 -3.628 1.00 93.25 88 ALA A C 1
ATOM 660 O O . ALA A 1 88 ? -1.617 -1.738 -4.495 1.00 93.25 88 ALA A O 1
ATOM 661 N N . GLN A 1 89 ? -3.404 -2.960 -3.947 1.00 92.12 89 GLN A N 1
ATOM 662 C CA . GLN A 1 89 ? -3.793 -3.233 -5.337 1.00 92.12 89 GLN A CA 1
ATOM 663 C C . GLN A 1 89 ? -4.138 -1.959 -6.113 1.00 92.12 89 GLN A C 1
ATOM 665 O O . GLN A 1 89 ? -3.840 -1.845 -7.301 1.00 92.12 89 GLN A O 1
ATOM 670 N N . THR A 1 90 ? -4.781 -1.007 -5.442 1.00 90.06 90 THR A N 1
ATOM 671 C CA . THR A 1 90 ? -5.180 0.280 -6.016 1.00 90.06 90 THR A CA 1
ATOM 672 C C . THR A 1 90 ? -3.932 1.127 -6.302 1.00 90.06 90 THR A C 1
ATOM 674 O O . THR A 1 90 ? -3.750 1.581 -7.429 1.00 90.06 90 THR A O 1
ATOM 677 N N . LEU A 1 91 ? -2.993 1.204 -5.349 1.00 87.75 91 LEU A N 1
ATOM 678 C CA . LEU A 1 91 ? -1.688 1.848 -5.536 1.00 87.75 91 LEU A CA 1
ATOM 679 C C . LEU A 1 91 ? -0.872 1.197 -6.658 1.00 87.75 91 LEU A C 1
ATOM 681 O O . LEU A 1 91 ? -0.429 1.897 -7.561 1.00 87.75 91 LEU A O 1
ATOM 685 N N . TYR A 1 92 ? -0.730 -0.130 -6.651 1.00 88.31 92 TYR A N 1
ATOM 686 C CA . TYR A 1 92 ? 0.036 -0.866 -7.656 1.00 88.31 92 TYR A CA 1
ATOM 687 C C . TYR A 1 92 ? -0.472 -0.605 -9.079 1.00 88.31 92 TYR A C 1
ATOM 689 O O . TYR A 1 92 ? 0.328 -0.376 -9.982 1.00 88.31 92 TYR A O 1
ATOM 697 N N . ARG A 1 93 ? -1.795 -0.551 -9.281 1.00 86.31 93 ARG A N 1
ATOM 698 C CA . ARG A 1 93 ? -2.405 -0.186 -10.575 1.00 86.31 93 ARG A CA 1
ATOM 699 C C . ARG A 1 93 ? -2.178 1.271 -10.965 1.00 86.31 93 ARG A C 1
ATOM 701 O O . ARG A 1 93 ? -2.154 1.577 -12.147 1.00 86.31 93 ARG A O 1
ATOM 708 N N . GLY A 1 94 ? -2.069 2.174 -9.993 1.00 82.75 94 GLY A N 1
ATOM 709 C CA . GLY A 1 94 ? -1.683 3.555 -10.268 1.00 82.75 94 GLY A CA 1
ATOM 710 C C . GLY A 1 94 ? -0.230 3.635 -10.738 1.00 82.75 94 GLY A C 1
ATOM 711 O O . GLY A 1 94 ? 0.065 4.314 -11.716 1.00 82.75 94 GLY A O 1
ATOM 712 N N . ILE A 1 95 ? 0.661 2.927 -10.041 1.00 81.81 95 ILE A N 1
ATOM 713 C CA . ILE A 1 95 ? 2.111 2.916 -10.278 1.00 81.81 95 ILE A CA 1
ATOM 714 C C . ILE A 1 95 ? 2.452 2.228 -11.604 1.00 81.81 95 ILE A C 1
ATOM 716 O O . ILE A 1 95 ? 3.336 2.681 -12.321 1.00 81.81 95 ILE A O 1
ATOM 720 N N . THR A 1 96 ? 1.745 1.147 -11.934 1.00 77.94 96 THR A N 1
ATOM 721 C CA . THR A 1 96 ? 1.890 0.425 -13.199 1.00 77.94 96 THR A CA 1
ATOM 722 C C . THR A 1 96 ? 0.836 0.921 -14.184 1.00 77.94 96 THR A C 1
ATOM 724 O O . THR A 1 96 ? -0.306 0.460 -14.133 1.00 77.94 96 THR A O 1
ATOM 727 N N . PRO A 1 97 ? 1.157 1.860 -15.094 1.00 64.19 97 PRO A N 1
ATOM 728 C CA . PRO A 1 97 ? 0.248 2.212 -16.170 1.00 64.19 97 PRO A CA 1
ATOM 729 C C . PRO A 1 97 ? 0.053 0.985 -17.067 1.00 64.19 97 PRO A C 1
ATOM 731 O O . PRO A 1 97 ? 0.779 0.760 -18.033 1.00 64.19 97 PRO A O 1
ATOM 734 N N . ALA A 1 98 ? -0.952 0.172 -16.747 1.00 52.56 98 ALA A N 1
ATOM 735 C CA . ALA A 1 98 ? -1.501 -0.806 -17.661 1.00 52.56 98 ALA A CA 1
ATOM 736 C C . ALA A 1 98 ? -2.082 -0.006 -18.822 1.00 52.56 98 ALA A C 1
ATOM 738 O O . ALA A 1 98 ? -3.142 0.593 -18.663 1.00 52.56 98 ALA A O 1
ATOM 739 N N . ASN A 1 99 ? -1.311 0.088 -19.911 1.00 44.91 99 ASN A N 1
ATOM 740 C CA . ASN A 1 99 ? -1.691 0.572 -21.234 1.00 44.91 99 ASN A CA 1
ATOM 741 C C . ASN A 1 99 ? -2.994 1.390 -21.211 1.00 44.91 99 ASN A C 1
ATOM 743 O O . ASN A 1 99 ? -4.078 0.825 -21.365 1.00 44.91 99 ASN A O 1
ATOM 747 N N . GLN A 1 100 ? -2.897 2.698 -20.944 1.00 42.53 100 GLN A N 1
ATOM 748 C CA . GLN A 1 100 ? -4.036 3.612 -21.041 1.00 42.53 100 GLN A CA 1
ATOM 749 C C . GLN A 1 100 ? -4.485 3.658 -22.508 1.00 42.53 100 GLN A C 1
ATOM 751 O O . GLN A 1 100 ? -4.096 4.536 -23.275 1.00 42.53 100 GLN A O 1
ATOM 756 N N . SER A 1 101 ? -5.276 2.674 -22.929 1.00 38.22 101 SER A N 1
ATOM 757 C CA . SER A 1 101 ? -5.881 2.625 -24.247 1.00 38.22 101 SER A CA 1
ATOM 758 C C . SER A 1 101 ? -6.955 3.711 -24.354 1.00 38.22 101 SER A C 1
ATOM 760 O O . SER A 1 101 ? -8.113 3.488 -24.018 1.00 38.22 101 SER A O 1
ATOM 762 N N . LEU A 1 102 ? -6.497 4.854 -24.880 1.00 47.00 102 LEU A N 1
ATOM 763 C CA . LEU A 1 102 ? -7.138 5.773 -25.830 1.00 47.00 102 LEU A CA 1
ATOM 764 C C . LEU A 1 102 ? -8.320 6.665 -25.365 1.00 47.00 102 LEU A C 1
ATOM 766 O O . LEU A 1 102 ? -8.992 6.411 -24.369 1.00 47.00 102 LEU A O 1
ATOM 770 N N . PRO A 1 103 ? -8.506 7.804 -26.068 1.00 45.66 103 PRO A N 1
ATOM 771 C CA . PRO A 1 103 ? -9.028 9.055 -25.544 1.00 45.66 103 PRO A CA 1
ATOM 772 C C . PRO A 1 103 ? -10.548 9.114 -25.649 1.00 45.66 103 PRO A C 1
ATOM 774 O O . PRO A 1 103 ? -11.146 8.593 -26.593 1.00 45.66 103 PRO A O 1
ATOM 777 N N . GLN A 1 104 ? -11.183 9.869 -24.754 1.00 43.97 104 GLN A N 1
ATOM 778 C CA . GLN A 1 104 ? -12.565 10.285 -24.971 1.00 43.97 104 GLN A CA 1
ATOM 779 C C . GLN A 1 104 ? -12.608 11.358 -26.064 1.00 43.97 104 GLN A C 1
ATOM 781 O O . GLN A 1 104 ? -12.622 12.560 -25.810 1.00 43.97 104 GLN A O 1
ATOM 786 N N . ARG A 1 105 ? -12.627 10.903 -27.320 1.00 49.19 105 ARG A N 1
ATOM 787 C CA . ARG A 1 105 ? -13.148 11.686 -28.434 1.00 49.19 105 A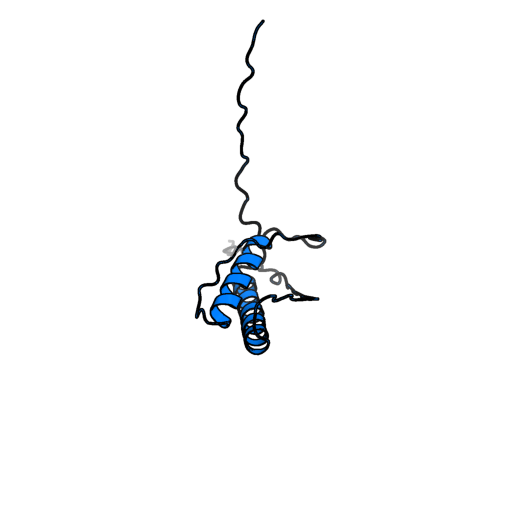RG A CA 1
ATOM 788 C C . ARG A 1 105 ? -14.657 11.780 -28.242 1.00 49.19 105 ARG A C 1
ATOM 790 O O . ARG A 1 105 ? -15.383 10.812 -28.432 1.00 49.19 105 ARG A O 1
ATOM 797 N N . THR A 1 106 ? -15.153 12.973 -27.960 1.00 51.00 106 THR A N 1
ATOM 798 C CA . THR A 1 106 ? -16.437 13.389 -28.523 1.00 51.00 106 THR A CA 1
ATOM 799 C C . THR A 1 106 ? -16.294 14.826 -28.986 1.00 51.00 106 THR A C 1
ATOM 801 O O . THR A 1 106 ? -16.610 15.784 -28.290 1.00 51.00 106 THR A O 1
ATOM 804 N N . GLN A 1 107 ? -15.798 14.948 -30.217 1.00 55.53 107 GLN A N 1
ATOM 805 C CA . GLN A 1 107 ? -16.233 16.010 -31.108 1.00 55.53 107 GLN A CA 1
ATOM 806 C C . GLN A 1 107 ? -17.762 15.933 -31.159 1.00 55.53 107 GLN A C 1
ATOM 808 O O . GLN A 1 107 ? -18.313 15.017 -31.765 1.00 55.53 107 GLN A O 1
ATOM 813 N N . ARG A 1 108 ? -18.451 16.863 -30.501 1.00 51.72 108 ARG A N 1
ATOM 814 C CA . ARG A 1 108 ? -19.855 17.133 -30.793 1.00 51.72 108 ARG A CA 1
ATOM 815 C C . ARG A 1 108 ? -19.916 18.412 -31.615 1.00 51.72 108 ARG A C 1
ATOM 817 O O . ARG A 1 108 ? -20.101 19.496 -31.083 1.00 51.72 108 ARG A O 1
ATOM 824 N N . THR A 1 109 ? -19.736 18.192 -32.918 1.00 55.47 109 THR A N 1
ATOM 825 C CA . THR A 1 109 ? -20.332 18.919 -34.048 1.00 55.47 109 THR A CA 1
ATOM 826 C C . THR A 1 109 ? -20.251 20.440 -34.031 1.00 55.47 109 THR A C 1
ATOM 828 O O . THR A 1 109 ? -21.040 21.115 -33.372 1.00 55.47 109 THR A O 1
ATOM 831 N N . GLU A 1 110 ? -19.422 20.949 -34.944 1.00 53.72 110 GLU A N 1
ATOM 832 C CA . GLU A 1 110 ? -19.826 22.026 -35.847 1.00 53.72 110 GLU A CA 1
ATOM 833 C C . GLU A 1 110 ? -21.346 21.992 -36.087 1.00 53.72 110 GLU A C 1
ATOM 835 O O . GLU A 1 110 ? -21.877 21.069 -36.708 1.00 53.72 110 GLU A O 1
ATOM 840 N N . ARG A 1 111 ? -22.061 23.011 -35.610 1.00 57.94 111 ARG A N 1
ATOM 841 C CA . ARG A 1 111 ? -23.284 23.448 -36.277 1.00 57.94 111 ARG A CA 1
ATOM 842 C C . ARG A 1 111 ? -22.926 24.666 -37.110 1.00 57.94 111 ARG A C 1
ATOM 844 O O . ARG A 1 111 ? -22.740 25.761 -36.594 1.00 57.94 111 ARG A O 1
ATOM 851 N N . LYS A 1 112 ? -22.812 24.411 -38.413 1.00 48.59 112 LYS A N 1
ATOM 852 C CA . LYS A 1 112 ? -22.953 25.388 -39.489 1.00 48.59 112 LYS A CA 1
ATOM 853 C C . LYS A 1 112 ? -24.172 26.297 -39.260 1.00 48.59 112 LYS A C 1
ATOM 855 O O . LYS A 1 112 ? -25.215 25.821 -38.820 1.00 48.59 112 LYS A O 1
ATOM 860 N N . GLN A 1 113 ? -24.016 27.528 -39.752 1.00 53.28 113 GLN A N 1
ATOM 861 C CA . GLN A 1 113 ? -25.040 28.429 -40.300 1.00 53.28 113 GLN A CA 1
ATOM 862 C C . GLN A 1 113 ? -25.919 29.209 -39.312 1.00 53.28 113 GLN A C 1
ATOM 864 O O . GLN A 1 113 ? -26.918 28.707 -38.801 1.00 53.28 113 GLN A O 1
ATOM 869 N N . LYS A 1 114 ? -25.651 30.516 -39.231 1.00 45.00 114 LYS A N 1
ATOM 870 C CA . LYS A 1 114 ? -26.534 31.484 -39.889 1.00 45.00 114 LYS A CA 1
ATOM 871 C C . LYS A 1 114 ? -25.744 32.677 -40.410 1.00 45.00 114 LYS A C 1
ATOM 873 O O . LYS A 1 114 ? -24.749 33.027 -39.743 1.00 45.00 114 LYS A O 1
#

pLDDT: mean 75.29, std 18.02, range [38.22, 96.38]

Foldseek 3Di:
DDDDDPPPPVPPDPDDDDDDDDPDDDDPPDDPVLVVLLVVLLVVLLCVCCVVPNAPPDDPPDDDPDFPLDDDDDDPPDRSSVNSNRSNVSNSCRRRVPPPPDDPDDPPDDDDDD

Radius of gyration: 22.2 Å; chains: 1; bounding box: 58×61×57 Å

Sequence (114 aa):
MGMNEREHKHGMGPAPSVELHIEELLLRGFSPRDRFAISDAIEHELTRLIGNGGIAGINAGMAIQRLAGGRFKVAQGMRPGAVGRQIAQTLYRGITPANQSLPQRTQRTERKQK

Secondary structure (DSSP, 8-state):
------------PPPPP-----S----TTS-HHHHHHHHHHHHHHHHHHHHHH--TT--TT---S----------TT--HHHHHHHHHHHHHHHHS------------------